Protein AF-A0A956PLV9-F1 (afdb_monomer)

Mean predicted aligned error: 4.89 Å

Structure (mmCIF, N/CA/C/O backbone):
data_AF-A0A956PLV9-F1
#
_entry.id   AF-A0A956PLV9-F1
#
loop_
_atom_site.group_PDB
_atom_site.id
_atom_site.type_symbol
_atom_site.label_atom_id
_atom_site.label_alt_id
_atom_site.label_comp_id
_atom_site.label_asym_id
_atom_site.label_entity_id
_atom_site.label_seq_id
_atom_site.pdbx_PDB_ins_code
_atom_site.Cartn_x
_atom_site.Cartn_y
_atom_site.Cartn_z
_atom_site.occupancy
_atom_site.B_iso_or_equiv
_atom_site.auth_seq_id
_atom_site.auth_comp_id
_atom_site.auth_asym_id
_atom_site.auth_atom_id
_atom_site.pdbx_PDB_model_num
ATOM 1 N N . PHE A 1 1 ? 11.487 1.710 -18.588 1.00 41.38 1 PHE A N 1
ATOM 2 C CA . PHE A 1 1 ? 11.350 1.136 -17.236 1.00 41.38 1 PHE A CA 1
ATOM 3 C C . PHE A 1 1 ? 11.392 -0.365 -17.418 1.00 41.38 1 PHE A C 1
ATOM 5 O O . PHE A 1 1 ? 10.567 -0.856 -18.171 1.00 41.38 1 PHE A O 1
ATOM 12 N N . VAL A 1 2 ? 12.417 -1.023 -16.873 1.00 43.28 2 VAL A N 1
ATOM 13 C CA . VAL A 1 2 ? 12.735 -2.448 -17.113 1.00 43.28 2 VAL A CA 1
ATOM 14 C C . VAL A 1 2 ? 12.251 -3.339 -15.959 1.00 43.28 2 VAL A C 1
ATOM 16 O O . VAL A 1 2 ? 12.250 -4.554 -16.081 1.00 43.28 2 VAL A O 1
ATOM 19 N N . ASP A 1 3 ? 11.775 -2.741 -14.865 1.00 55.19 3 ASP A N 1
ATOM 20 C CA . ASP A 1 3 ? 11.313 -3.486 -13.700 1.00 55.19 3 ASP A CA 1
ATOM 21 C C . ASP A 1 3 ? 9.786 -3.625 -13.713 1.00 55.19 3 ASP A C 1
ATOM 23 O O . ASP A 1 3 ? 9.054 -2.648 -13.513 1.00 55.19 3 ASP A O 1
ATOM 27 N N . ASP A 1 4 ? 9.326 -4.852 -13.954 1.00 73.75 4 ASP A N 1
ATOM 28 C CA . ASP A 1 4 ? 7.933 -5.276 -13.824 1.00 73.75 4 ASP A CA 1
ATOM 29 C C . ASP A 1 4 ? 7.597 -5.434 -12.337 1.00 73.75 4 ASP A C 1
ATOM 31 O O . ASP A 1 4 ? 7.785 -6.497 -11.745 1.00 73.75 4 ASP A O 1
ATOM 35 N N . GLY A 1 5 ? 7.126 -4.356 -11.708 1.00 88.69 5 GLY A N 1
ATOM 36 C CA . GLY A 1 5 ? 6.733 -4.394 -10.303 1.00 88.69 5 GLY A CA 1
ATOM 37 C C . GLY A 1 5 ? 5.467 -3.611 -9.984 1.00 88.69 5 GLY A C 1
ATOM 38 O O . GLY A 1 5 ? 5.098 -2.667 -10.688 1.00 88.69 5 GLY A O 1
ATOM 39 N N . TRP A 1 6 ? 4.800 -4.009 -8.906 1.00 93.00 6 TRP A N 1
ATOM 40 C CA . TRP A 1 6 ? 3.563 -3.410 -8.406 1.00 93.00 6 TRP A CA 1
ATOM 41 C C . TRP A 1 6 ? 3.643 -3.181 -6.899 1.00 93.00 6 TRP A C 1
ATOM 43 O O . TRP A 1 6 ? 4.517 -3.702 -6.208 1.00 93.00 6 TRP A O 1
ATOM 53 N N . PHE A 1 7 ? 2.739 -2.345 -6.397 1.00 95.38 7 PHE A N 1
ATOM 54 C CA . PHE A 1 7 ? 2.714 -1.943 -4.996 1.00 95.38 7 PHE A CA 1
ATOM 55 C C . PHE A 1 7 ? 1.545 -2.599 -4.287 1.00 95.38 7 PHE A C 1
ATOM 57 O O . PHE A 1 7 ? 0.454 -2.703 -4.846 1.00 95.38 7 PHE A O 1
ATOM 64 N N . VAL A 1 8 ? 1.774 -2.989 -3.039 1.00 96.75 8 VAL A N 1
ATOM 65 C CA . VAL A 1 8 ? 0.750 -3.571 -2.177 1.00 96.75 8 VAL A CA 1
ATOM 66 C C . VAL A 1 8 ? 0.871 -2.941 -0.797 1.00 96.75 8 VAL A C 1
ATOM 68 O O . VAL A 1 8 ? 1.945 -2.930 -0.205 1.00 96.75 8 VAL A O 1
ATOM 71 N N . LEU A 1 9 ? -0.223 -2.397 -0.282 1.00 97.44 9 LEU A N 1
ATOM 72 C CA . LEU A 1 9 ? -0.407 -2.156 1.139 1.00 97.44 9 LEU A CA 1
ATOM 73 C C . LEU A 1 9 ? -0.948 -3.445 1.753 1.00 97.44 9 LEU A C 1
ATOM 75 O O . LEU A 1 9 ? -2.095 -3.821 1.516 1.00 97.44 9 LEU A O 1
ATOM 79 N N . GLU A 1 10 ? -0.123 -4.106 2.549 1.00 98.12 10 GLU A N 1
ATOM 80 C CA . GLU A 1 10 ? -0.581 -5.176 3.420 1.00 98.12 10 GLU A CA 1
ATOM 81 C C . GLU A 1 10 ? -1.025 -4.575 4.750 1.00 98.12 10 GLU A C 1
ATOM 83 O O . GLU A 1 10 ? -0.280 -3.819 5.376 1.00 98.12 10 GLU A O 1
ATOM 88 N N . VAL A 1 11 ? -2.227 -4.925 5.191 1.00 97.00 11 VAL A N 1
ATOM 89 C CA . VAL A 1 11 ? -2.785 -4.527 6.480 1.00 97.00 11 VAL A CA 1
ATOM 90 C C . VAL A 1 11 ? -3.121 -5.772 7.279 1.00 97.00 11 VAL A C 1
ATOM 92 O O . VAL A 1 11 ? -3.785 -6.668 6.775 1.00 97.00 11 VAL A O 1
ATOM 95 N N . THR A 1 12 ? -2.697 -5.810 8.538 1.00 96.75 12 THR A N 1
ATOM 96 C CA . THR A 1 12 ? -3.167 -6.796 9.514 1.00 96.75 12 THR A CA 1
ATOM 97 C C . THR A 1 12 ? -4.047 -6.093 10.537 1.00 96.75 12 THR A C 1
ATOM 99 O O . THR A 1 12 ? -3.654 -5.067 11.102 1.00 96.75 12 THR A O 1
ATOM 102 N N . ASP A 1 13 ? -5.231 -6.636 10.798 1.00 95.38 13 ASP A N 1
ATOM 103 C CA . ASP A 1 13 ? -6.114 -6.133 11.851 1.00 95.38 13 ASP A CA 1
ATOM 104 C C . ASP A 1 13 ? -5.870 -6.810 13.212 1.00 95.38 13 ASP A C 1
ATOM 106 O O . ASP A 1 13 ? -5.019 -7.691 13.375 1.00 95.38 13 ASP A O 1
ATOM 110 N N . SER A 1 14 ? -6.594 -6.362 14.238 1.00 94.25 14 SER A N 1
ATOM 111 C CA . SER A 1 14 ? -6.474 -6.882 15.602 1.00 94.25 14 SER A CA 1
ATOM 112 C C . SER A 1 14 ? -6.886 -8.346 15.752 1.00 94.25 1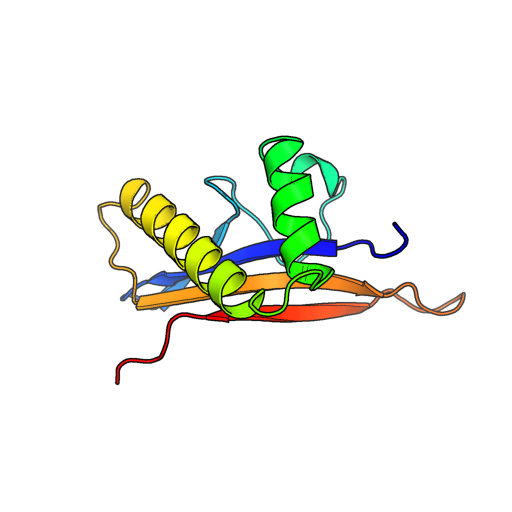4 SER A C 1
ATOM 114 O O . SER A 1 14 ? -6.456 -8.981 16.712 1.00 94.25 14 SER A O 1
ATOM 116 N N . GLU A 1 15 ? -7.691 -8.876 14.830 1.00 94.81 15 GLU A N 1
ATOM 117 C CA . GLU A 1 15 ? -8.101 -10.286 14.795 1.00 94.81 15 GLU A CA 1
ATOM 118 C C . GLU A 1 15 ? -7.088 -11.155 14.030 1.00 94.81 15 GLU A C 1
ATOM 120 O O . GLU A 1 15 ? -7.180 -12.380 14.041 1.00 94.81 15 GLU A O 1
ATOM 125 N N . GLY A 1 16 ? -6.075 -10.532 13.418 1.00 93.81 16 GLY A N 1
ATOM 126 C CA . GLY A 1 16 ? -5.034 -11.204 12.648 1.00 93.81 16 GLY A CA 1
ATOM 127 C C . GLY A 1 16 ? -5.406 -11.434 11.186 1.00 93.81 16 GLY A C 1
ATOM 128 O O . GLY A 1 16 ? -4.656 -12.109 10.481 1.00 93.81 16 GLY A O 1
ATOM 129 N N . LYS A 1 17 ? -6.526 -10.879 10.706 1.00 94.56 17 LYS A N 1
ATOM 130 C CA . LYS A 1 17 ? -6.886 -10.958 9.291 1.00 94.56 17 LYS A CA 1
ATOM 131 C C . LYS A 1 17 ? -5.992 -10.020 8.485 1.00 94.56 17 LYS A C 1
ATOM 133 O O . LYS A 1 17 ? -5.782 -8.866 8.865 1.00 94.56 17 LYS A O 1
ATOM 138 N N . VAL A 1 18 ? -5.496 -10.541 7.365 1.00 95.69 18 VAL A N 1
ATOM 139 C CA . VAL A 1 18 ? -4.626 -9.826 6.433 1.00 95.69 18 VAL A CA 1
ATOM 140 C C . VAL A 1 18 ? -5.423 -9.401 5.208 1.00 95.69 18 VAL A C 1
ATOM 142 O O . VAL A 1 18 ? -6.059 -10.236 4.567 1.00 95.69 18 VAL A O 1
ATOM 145 N N . ASP A 1 19 ? -5.343 -8.119 4.874 1.00 95.44 19 ASP A N 1
ATOM 146 C CA . ASP A 1 19 ? -5.849 -7.567 3.625 1.00 95.44 19 ASP A CA 1
ATOM 147 C C . ASP A 1 19 ? -4.689 -7.042 2.784 1.00 95.44 19 ASP A C 1
ATOM 149 O O . ASP A 1 19 ? -3.751 -6.427 3.297 1.00 95.44 19 ASP A O 1
ATOM 153 N N . LEU A 1 20 ? -4.795 -7.221 1.474 1.00 96.25 20 LEU A N 1
ATOM 154 C CA . LEU A 1 20 ? -3.871 -6.669 0.498 1.00 96.25 20 LEU A CA 1
ATOM 155 C C . LEU A 1 20 ? -4.636 -5.660 -0.346 1.00 96.25 20 LEU A C 1
ATOM 157 O O . LEU A 1 20 ? -5.644 -5.992 -0.968 1.00 96.25 20 LEU A O 1
ATOM 161 N N . SER A 1 21 ? -4.180 -4.413 -0.361 1.00 93.50 21 SER A N 1
ATOM 162 C CA . SER A 1 21 ? -4.859 -3.355 -1.102 1.00 93.50 21 SER A CA 1
ATOM 163 C C . SER A 1 21 ? -3.900 -2.304 -1.639 1.00 93.50 21 SER A C 1
ATOM 165 O O . SER A 1 21 ? -2.749 -2.226 -1.234 1.00 93.50 21 SER A O 1
ATOM 167 N N . LEU A 1 22 ? -4.350 -1.463 -2.561 1.00 92.50 22 LEU A N 1
ATOM 168 C CA . LEU A 1 22 ? -3.652 -0.242 -2.937 1.00 92.50 22 LEU A CA 1
ATOM 169 C C . LEU A 1 22 ? -4.684 0.851 -3.189 1.00 92.50 22 LEU A C 1
ATOM 171 O O . LEU A 1 22 ? -5.429 0.803 -4.165 1.00 92.50 22 LEU A O 1
ATOM 175 N N . ALA A 1 23 ? -4.717 1.846 -2.299 1.00 85.44 23 ALA A N 1
ATOM 176 C CA . ALA A 1 23 ? -5.610 3.003 -2.398 1.00 85.44 23 ALA A CA 1
ATOM 177 C C . ALA A 1 23 ? -7.087 2.616 -2.653 1.00 85.44 23 ALA A C 1
ATOM 179 O O . ALA A 1 23 ? -7.713 3.127 -3.585 1.00 85.44 23 ALA A O 1
ATOM 180 N N . GLY A 1 24 ? -7.615 1.694 -1.840 1.00 83.88 24 GLY A N 1
ATOM 181 C CA . GLY A 1 24 ? -9.010 1.235 -1.887 1.00 83.88 24 GLY A CA 1
ATOM 182 C C . GLY A 1 24 ? -9.307 0.142 -2.921 1.00 83.88 24 GLY A C 1
ATOM 183 O O . GLY A 1 24 ? -10.451 -0.280 -3.059 1.00 83.88 24 GLY A O 1
ATOM 184 N N . ARG A 1 25 ? -8.299 -0.335 -3.665 1.00 87.81 25 ARG A N 1
ATOM 185 C CA . ARG A 1 25 ? -8.423 -1.503 -4.555 1.00 87.81 25 ARG A CA 1
ATOM 186 C C . ARG A 1 25 ? -7.844 -2.739 -3.893 1.00 87.81 25 ARG A C 1
ATOM 188 O O . ARG A 1 25 ? -6.764 -2.646 -3.325 1.00 87.81 25 ARG A O 1
ATOM 195 N N . GLU A 1 26 ? -8.523 -3.873 -4.001 1.00 91.88 26 GLU A N 1
ATOM 196 C CA . GLU A 1 26 ? -7.987 -5.168 -3.577 1.00 91.88 26 GLU A CA 1
ATOM 197 C C . GLU A 1 26 ? -6.792 -5.570 -4.452 1.00 91.88 26 GLU A C 1
ATOM 199 O O . GLU A 1 26 ? -6.771 -5.311 -5.658 1.00 91.88 26 GLU A O 1
ATOM 204 N N . MET A 1 27 ? -5.779 -6.164 -3.829 1.00 92.56 27 MET A N 1
ATOM 205 C CA . MET A 1 27 ? -4.512 -6.527 -4.456 1.00 92.56 27 MET A CA 1
ATOM 206 C C . MET A 1 27 ? -4.125 -7.963 -4.110 1.00 92.56 27 MET A C 1
ATOM 208 O O . MET A 1 27 ? -4.632 -8.554 -3.163 1.00 92.56 27 MET A O 1
ATOM 212 N N . THR A 1 28 ? -3.163 -8.509 -4.848 1.00 90.62 28 THR A N 1
ATOM 213 C CA . THR A 1 28 ? -2.512 -9.781 -4.525 1.00 90.62 28 THR A CA 1
ATOM 214 C C . THR A 1 28 ? -0.989 -9.632 -4.600 1.00 90.62 28 THR A C 1
ATOM 216 O O . THR A 1 28 ? -0.460 -8.667 -5.164 1.00 90.62 28 THR A O 1
ATOM 219 N N . ILE A 1 29 ? -0.272 -10.591 -4.006 1.00 91.44 29 ILE A N 1
ATOM 220 C CA . ILE A 1 29 ? 1.188 -10.731 -4.162 1.00 91.44 29 ILE A CA 1
ATOM 221 C C . ILE A 1 29 ? 1.546 -11.383 -5.505 1.00 91.44 29 ILE A C 1
ATOM 223 O O . ILE A 1 29 ? 2.711 -11.416 -5.873 1.00 91.44 29 ILE A O 1
ATOM 227 N N . GLU A 1 30 ? 0.573 -11.896 -6.253 1.00 90.25 30 GLU A N 1
ATOM 228 C CA . GLU A 1 30 ? 0.797 -12.442 -7.591 1.00 90.25 30 GLU A CA 1
ATOM 229 C C . GLU A 1 30 ? 0.858 -11.320 -8.629 1.00 90.25 30 GLU A C 1
ATOM 231 O O . GLU A 1 30 ? 0.239 -10.265 -8.463 1.00 90.25 30 GLU A O 1
ATOM 236 N N . LYS A 1 31 ? 1.599 -11.542 -9.723 1.00 88.06 31 LYS A N 1
ATOM 237 C CA . LYS A 1 31 ? 1.704 -10.548 -10.792 1.00 88.06 31 LYS A CA 1
ATOM 238 C C . LYS A 1 31 ? 0.326 -10.317 -11.421 1.00 88.06 31 LYS A C 1
ATOM 240 O O . LYS A 1 31 ? -0.261 -11.257 -11.960 1.00 88.06 31 LYS A O 1
ATOM 245 N N . PRO A 1 32 ? -0.189 -9.078 -11.422 1.00 88.25 32 PRO A N 1
ATOM 246 C CA . PRO A 1 32 ? -1.423 -8.765 -12.124 1.00 88.25 32 PRO A CA 1
ATOM 247 C C . PRO A 1 32 ? -1.196 -8.864 -13.636 1.00 88.25 32 PRO A C 1
ATOM 249 O O . PRO A 1 32 ? -0.132 -8.495 -14.137 1.00 88.25 32 PRO A O 1
ATOM 252 N N . ALA A 1 33 ? -2.227 -9.270 -14.383 1.00 87.69 33 ALA A N 1
ATOM 253 C CA . ALA A 1 33 ? -2.170 -9.327 -15.848 1.00 87.69 33 ALA A CA 1
ATOM 254 C C . ALA A 1 33 ? -1.742 -7.981 -16.469 1.00 87.69 33 ALA A C 1
ATOM 256 O O . ALA A 1 33 ? -0.980 -7.943 -17.437 1.00 87.69 33 ALA A O 1
ATOM 257 N N . HIS A 1 34 ? -2.188 -6.872 -15.868 1.00 87.31 34 HIS A N 1
ATOM 258 C CA . HIS A 1 34 ? -1.830 -5.515 -16.263 1.00 87.31 34 HIS A CA 1
ATOM 259 C C . HIS A 1 34 ? -1.409 -4.685 -15.045 1.00 87.31 34 HIS A C 1
ATOM 261 O O . HIS A 1 34 ? -2.232 -4.127 -14.322 1.00 87.31 34 HIS A O 1
ATOM 267 N N . VAL A 1 35 ? -0.096 -4.548 -14.833 1.00 88.19 35 VAL A N 1
ATOM 268 C CA . VAL A 1 35 ? 0.472 -3.744 -13.732 1.00 88.19 35 VAL A CA 1
ATOM 269 C C . VAL A 1 35 ? -0.013 -2.289 -13.768 1.00 88.19 35 VAL A C 1
ATOM 271 O O . VAL A 1 35 ? -0.221 -1.681 -12.719 1.00 88.19 35 VAL A O 1
ATOM 274 N N . SER A 1 36 ? -0.245 -1.723 -14.957 1.00 86.56 36 SER A N 1
ATOM 275 C CA . SER A 1 36 ? -0.767 -0.357 -15.118 1.00 86.56 36 SER A CA 1
ATOM 276 C C . SER A 1 36 ? -2.098 -0.126 -14.412 1.00 86.56 36 SER A C 1
ATOM 278 O O . SER A 1 36 ? -2.352 0.993 -13.965 1.00 86.56 36 SER A O 1
ATOM 280 N N . ASP A 1 37 ? -2.909 -1.172 -14.292 1.00 87.81 37 ASP A N 1
ATOM 281 C CA . ASP A 1 37 ? -4.294 -1.084 -13.838 1.00 87.81 37 ASP A CA 1
ATOM 282 C C . ASP A 1 37 ? -4.383 -1.152 -12.310 1.00 87.81 37 ASP A C 1
ATOM 284 O O . ASP A 1 37 ? -5.403 -0.806 -11.715 1.00 87.81 37 ASP A O 1
ATOM 288 N N . THR A 1 38 ? -3.280 -1.512 -11.650 1.00 88.94 38 THR A N 1
ATOM 289 C CA . THR A 1 38 ? -3.172 -1.491 -10.185 1.00 88.94 38 THR A CA 1
ATOM 290 C C . THR A 1 38 ? -3.147 -0.067 -9.635 1.00 88.94 38 THR A C 1
ATOM 292 O O . THR A 1 38 ? -3.593 0.188 -8.520 1.00 88.94 38 THR A O 1
ATOM 295 N N . PHE A 1 39 ? -2.692 0.903 -10.433 1.00 89.25 39 PHE A N 1
ATOM 296 C CA . PHE A 1 39 ? -2.623 2.298 -10.022 1.00 89.25 39 PHE A CA 1
ATOM 297 C C . PHE A 1 39 ? -3.984 2.992 -10.181 1.00 89.25 39 PHE A C 1
ATOM 299 O O . PHE A 1 39 ? -4.598 2.906 -11.248 1.00 89.25 39 PHE A O 1
ATOM 306 N N . PRO A 1 40 ? -4.437 3.782 -9.188 1.00 87.69 40 PRO A N 1
ATOM 307 C CA . PRO A 1 40 ? -5.667 4.559 -9.323 1.00 87.69 40 PRO A CA 1
ATOM 308 C C . PRO A 1 40 ? -5.649 5.521 -10.516 1.00 87.69 40 PRO A C 1
ATOM 310 O O . PRO A 1 40 ? -6.656 5.684 -11.199 1.00 87.69 40 PRO A O 1
ATOM 313 N N . ASN A 1 41 ? -4.506 6.172 -10.759 1.00 90.62 41 ASN A N 1
ATOM 314 C CA . ASN A 1 41 ? -4.272 7.042 -11.910 1.00 90.62 41 ASN A CA 1
ATOM 315 C C . ASN A 1 41 ? -2.765 7.238 -12.177 1.00 90.62 41 ASN A C 1
ATOM 317 O O . ASN A 1 41 ? -1.898 6.765 -11.440 1.00 90.62 41 ASN A O 1
ATOM 321 N N . HIS A 1 42 ? -2.443 7.994 -13.227 1.00 90.12 42 HIS A N 1
ATOM 322 C CA . HIS A 1 42 ? -1.068 8.296 -13.642 1.00 90.12 42 HIS A CA 1
ATOM 323 C C . HIS A 1 42 ? -0.256 9.085 -12.597 1.00 90.12 42 HIS A C 1
ATOM 325 O O . HIS A 1 42 ? 0.960 8.904 -12.521 1.00 90.12 42 HIS A O 1
ATOM 331 N N . ARG A 1 43 ? -0.894 9.918 -11.757 1.00 91.88 43 ARG A N 1
ATOM 332 C CA . ARG A 1 43 ? -0.194 10.626 -10.668 1.00 91.88 43 ARG A CA 1
ATOM 333 C C . ARG A 1 43 ? 0.232 9.658 -9.570 1.00 91.88 43 ARG A C 1
ATOM 335 O O . ARG A 1 43 ? 1.378 9.711 -9.141 1.00 91.88 43 ARG A O 1
ATOM 342 N N . TRP A 1 44 ? -0.653 8.738 -9.187 1.00 93.12 44 TRP A N 1
ATOM 343 C CA . TRP A 1 44 ? -0.337 7.652 -8.257 1.00 93.12 44 TRP A CA 1
ATOM 344 C C . TRP A 1 44 ? 0.811 6.78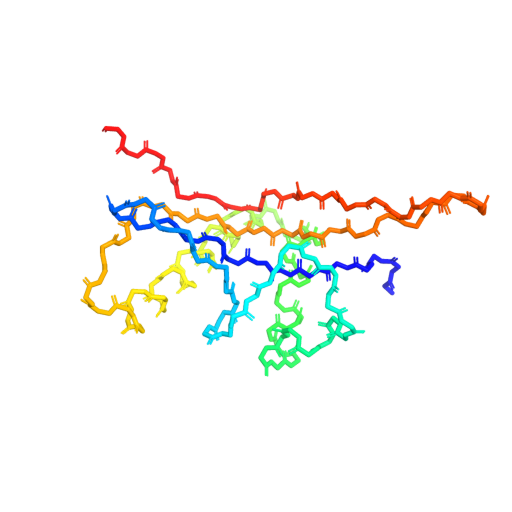6 -8.759 1.00 93.12 44 TRP A C 1
ATOM 346 O O . TRP A 1 44 ? 1.756 6.535 -8.017 1.00 93.12 44 TRP A O 1
ATOM 356 N N . ARG A 1 45 ? 0.773 6.401 -10.039 1.00 91.75 45 ARG A N 1
ATOM 357 C CA . ARG A 1 45 ? 1.866 5.653 -10.667 1.00 91.75 45 ARG A CA 1
ATOM 358 C C . ARG A 1 45 ? 3.197 6.390 -10.541 1.00 91.75 45 ARG A C 1
ATOM 360 O O . ARG A 1 45 ? 4.174 5.802 -10.091 1.00 91.75 45 ARG A O 1
ATOM 367 N N . ARG A 1 46 ? 3.242 7.676 -10.908 1.00 90.88 46 ARG A N 1
ATOM 368 C CA . ARG A 1 46 ? 4.476 8.473 -10.839 1.00 90.88 46 ARG A CA 1
ATOM 369 C C . ARG A 1 46 ? 4.973 8.648 -9.404 1.00 90.88 46 ARG A C 1
ATOM 371 O O . ARG A 1 46 ? 6.172 8.543 -9.171 1.00 90.88 46 ARG A O 1
ATOM 378 N N . TRP A 1 47 ? 4.066 8.902 -8.464 1.00 93.25 47 TRP A N 1
ATOM 379 C CA . TRP A 1 47 ? 4.395 9.034 -7.047 1.00 93.25 47 TRP A CA 1
ATOM 380 C C . TRP A 1 47 ? 5.044 7.764 -6.497 1.00 93.25 47 TRP A C 1
ATOM 382 O O . TRP A 1 47 ? 6.155 7.817 -5.982 1.00 93.25 47 TRP A O 1
ATOM 392 N N . 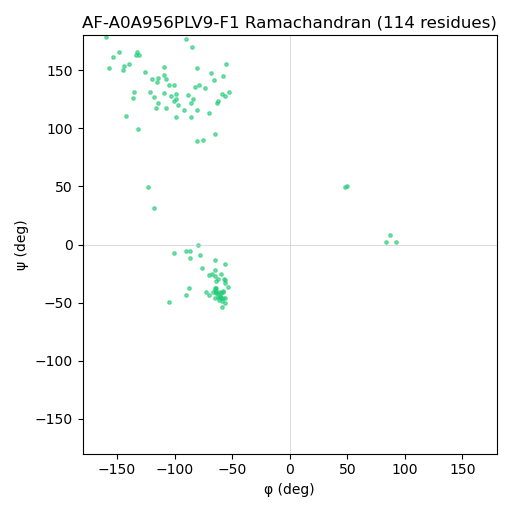LEU A 1 48 ? 4.385 6.616 -6.670 1.00 92.81 48 LEU A N 1
ATOM 393 C CA . LEU A 1 48 ? 4.875 5.338 -6.158 1.00 92.81 48 LEU A CA 1
ATOM 394 C C . LEU A 1 48 ? 6.200 4.932 -6.819 1.00 92.81 48 LEU A C 1
ATOM 396 O O . LEU A 1 48 ? 7.105 4.470 -6.134 1.00 92.81 48 LEU A O 1
ATOM 400 N N . GLN A 1 49 ? 6.376 5.200 -8.117 1.00 90.50 49 GLN A N 1
ATOM 401 C CA . GLN A 1 49 ? 7.665 5.002 -8.792 1.00 90.50 49 GLN A CA 1
ATOM 402 C C . GLN A 1 49 ? 8.804 5.804 -8.147 1.00 90.50 49 GLN A C 1
ATOM 404 O O . GLN A 1 49 ? 9.902 5.273 -7.988 1.00 90.50 49 GLN A O 1
ATOM 409 N N . ASN A 1 50 ? 8.558 7.052 -7.737 1.00 92.00 50 ASN A N 1
ATOM 410 C CA . ASN A 1 50 ? 9.575 7.853 -7.053 1.00 92.00 50 ASN A CA 1
ATOM 411 C C . ASN A 1 50 ? 9.965 7.261 -5.689 1.00 92.00 50 ASN A C 1
ATOM 413 O O . ASN A 1 50 ? 11.096 7.452 -5.264 1.00 92.00 50 ASN A O 1
ATOM 417 N N . LEU A 1 51 ? 9.082 6.509 -5.023 1.00 92.38 51 LEU A N 1
ATOM 418 C CA . LEU A 1 51 ? 9.434 5.839 -3.766 1.00 92.38 51 LEU A CA 1
ATOM 419 C C . LEU A 1 51 ? 10.471 4.722 -3.962 1.00 92.38 51 LEU A C 1
ATOM 421 O O . LEU A 1 51 ? 11.200 4.410 -3.023 1.00 92.38 51 LEU A O 1
ATOM 425 N N . ILE A 1 52 ? 10.552 4.131 -5.159 1.00 90.56 52 ILE A N 1
ATOM 426 C CA . ILE A 1 52 ? 11.517 3.067 -5.496 1.00 90.56 52 ILE A CA 1
ATOM 427 C C . ILE A 1 52 ? 12.812 3.637 -6.043 1.00 90.56 52 ILE A C 1
ATOM 429 O O . ILE A 1 52 ? 13.885 3.188 -5.663 1.00 90.56 52 ILE A O 1
ATOM 433 N N . LEU A 1 53 ? 12.708 4.630 -6.928 1.00 84.94 53 LEU A N 1
ATOM 434 C CA . LEU A 1 53 ? 13.875 5.244 -7.562 1.00 84.94 53 LEU A CA 1
ATOM 435 C C . LEU A 1 53 ? 14.781 5.989 -6.578 1.00 84.94 53 LEU A C 1
ATOM 437 O O . LEU A 1 53 ? 15.887 6.353 -6.958 1.00 84.94 53 LEU A O 1
ATOM 441 N N . ASP A 1 54 ? 14.287 6.234 -5.363 1.00 80.12 54 ASP A N 1
ATOM 442 C CA . ASP A 1 54 ? 15.001 6.923 -4.292 1.00 80.12 54 ASP A CA 1
ATOM 443 C C . ASP A 1 54 ? 15.685 8.231 -4.748 1.00 80.12 54 ASP A C 1
ATOM 445 O O . ASP A 1 54 ? 16.878 8.433 -4.531 1.00 80.12 54 ASP A O 1
ATOM 449 N N . PRO A 1 55 ? 14.974 9.133 -5.456 1.00 73.56 55 PRO A N 1
ATOM 450 C CA . PRO A 1 55 ? 15.601 10.300 -6.064 1.00 73.56 55 PRO A CA 1
ATOM 451 C C . PRO A 1 55 ? 15.858 11.438 -5.060 1.00 73.56 55 PRO A C 1
ATOM 453 O O . PRO A 1 55 ? 16.326 12.500 -5.467 1.00 73.56 55 PRO A O 1
ATOM 456 N N . PHE A 1 56 ? 15.500 11.266 -3.783 1.00 76.50 56 PHE A N 1
ATOM 457 C CA . PHE A 1 56 ? 15.540 12.304 -2.753 1.00 76.50 56 PHE A CA 1
ATOM 458 C C . PHE A 1 56 ? 16.356 11.836 -1.543 1.00 76.50 56 PHE A C 1
ATOM 460 O O . PHE A 1 56 ? 16.307 10.666 -1.186 1.00 76.50 56 PHE A O 1
ATOM 467 N N . GLU A 1 57 ? 17.030 12.759 -0.846 1.00 81.81 57 GLU A N 1
ATOM 468 C CA . GLU A 1 57 ? 17.789 12.434 0.379 1.00 81.81 57 GLU A CA 1
ATOM 469 C C . GLU A 1 57 ? 16.916 11.829 1.496 1.00 81.81 57 GLU A C 1
ATOM 471 O O . GLU A 1 57 ? 17.417 11.082 2.330 1.00 81.81 57 GLU A O 1
ATOM 476 N N . ASP A 1 58 ? 15.610 12.119 1.502 1.00 87.19 58 ASP A N 1
ATOM 477 C CA . ASP A 1 58 ? 14.671 11.713 2.556 1.00 87.19 58 ASP A CA 1
ATOM 478 C C . ASP A 1 58 ? 13.541 10.790 2.050 1.00 87.19 58 ASP A C 1
ATOM 480 O O . ASP A 1 58 ? 12.413 10.815 2.546 1.00 87.19 58 ASP A O 1
ATOM 484 N N . THR A 1 59 ? 13.794 9.949 1.038 1.00 92.12 59 THR A N 1
ATOM 485 C CA . THR A 1 59 ? 12.749 9.062 0.481 1.00 92.12 59 THR A CA 1
ATOM 486 C C . THR A 1 59 ? 12.105 8.163 1.542 1.00 92.12 59 THR A C 1
ATOM 488 O O . THR A 1 59 ? 10.918 7.847 1.440 1.00 92.12 59 THR A O 1
ATOM 491 N N . GLN A 1 60 ? 12.825 7.772 2.600 1.00 94.19 60 GLN A N 1
ATOM 492 C CA . GLN A 1 60 ? 12.254 6.924 3.648 1.00 94.19 60 GLN A CA 1
ATOM 493 C C . GLN A 1 60 ? 11.109 7.611 4.408 1.00 94.19 60 GLN A C 1
ATOM 495 O O . GLN A 1 60 ? 10.079 6.979 4.655 1.00 94.19 60 GLN A O 1
ATOM 500 N N . SER A 1 61 ? 11.215 8.907 4.712 1.00 93.69 61 SER A N 1
ATOM 501 C CA . SER A 1 61 ? 10.110 9.652 5.334 1.00 93.69 61 SER A CA 1
ATOM 502 C C . SER A 1 61 ? 8.893 9.740 4.412 1.00 93.69 61 SER A C 1
ATOM 504 O O . SER A 1 61 ? 7.748 9.702 4.874 1.00 93.69 61 SER A O 1
ATOM 506 N N . TRP A 1 62 ? 9.117 9.771 3.096 1.00 94.75 62 TRP A N 1
ATOM 507 C CA . TRP A 1 62 ? 8.059 9.776 2.083 1.00 94.75 62 TRP A CA 1
ATOM 508 C C . TRP A 1 62 ? 7.384 8.407 1.969 1.00 94.75 62 TRP A C 1
ATOM 510 O O . TRP A 1 62 ? 6.154 8.338 1.887 1.00 94.75 62 TRP A O 1
ATOM 520 N N . ARG A 1 63 ? 8.158 7.313 2.031 1.00 96.19 63 ARG A N 1
ATOM 521 C CA . ARG A 1 63 ? 7.635 5.938 2.118 1.00 96.19 63 ARG A CA 1
ATOM 522 C C . ARG A 1 63 ? 6.768 5.771 3.366 1.00 96.19 63 ARG A C 1
ATOM 524 O O . ARG A 1 63 ? 5.623 5.338 3.245 1.00 96.19 63 ARG A O 1
ATOM 531 N N . ASN A 1 64 ? 7.262 6.200 4.529 1.00 96.38 64 ASN A N 1
ATOM 532 C CA . ASN A 1 64 ? 6.538 6.118 5.802 1.00 96.38 64 ASN A CA 1
ATOM 533 C C . ASN A 1 64 ? 5.230 6.923 5.766 1.00 96.38 64 ASN A C 1
ATOM 535 O O . ASN A 1 64 ? 4.170 6.405 6.112 1.00 96.38 64 ASN A O 1
ATOM 539 N N . SER A 1 65 ? 5.285 8.167 5.284 1.00 95.81 65 SER A N 1
ATOM 540 C CA . SER A 1 65 ? 4.103 9.031 5.169 1.00 95.81 65 SER A CA 1
ATOM 541 C C . SER A 1 65 ? 3.079 8.480 4.174 1.00 95.81 65 SER A C 1
ATOM 543 O O . SER A 1 65 ? 1.878 8.515 4.440 1.00 95.81 65 SER A O 1
ATOM 545 N N . THR A 1 66 ? 3.537 7.918 3.049 1.00 96.44 66 THR A N 1
ATOM 546 C CA . THR A 1 66 ? 2.656 7.276 2.061 1.00 96.44 66 THR A CA 1
ATOM 547 C C . THR A 1 66 ? 1.977 6.042 2.651 1.00 96.44 66 THR A C 1
ATOM 549 O O . THR A 1 66 ? 0.767 5.882 2.497 1.00 96.44 66 THR A O 1
ATOM 552 N N . ALA A 1 67 ? 2.728 5.187 3.347 1.00 97.31 67 ALA A N 1
ATOM 553 C CA . ALA A 1 67 ? 2.190 3.990 3.984 1.00 97.31 67 ALA A CA 1
ATOM 554 C C . ALA A 1 67 ? 1.150 4.339 5.061 1.00 97.31 67 ALA A C 1
ATOM 556 O O . ALA A 1 67 ? 0.059 3.774 5.057 1.00 97.31 67 ALA A O 1
ATOM 557 N N . LEU A 1 68 ? 1.437 5.331 5.913 1.00 97.25 68 LEU A N 1
ATOM 558 C CA . LEU A 1 68 ? 0.496 5.817 6.924 1.00 97.25 68 LEU A CA 1
ATOM 559 C C . LEU A 1 68 ? -0.788 6.376 6.297 1.00 97.25 68 LEU A C 1
ATOM 561 O O . LEU A 1 68 ? -1.885 6.074 6.760 1.00 97.25 68 LEU A O 1
ATOM 565 N N . TYR A 1 69 ? -0.668 7.168 5.230 1.00 96.69 69 TYR A N 1
ATOM 566 C CA . TYR A 1 69 ? -1.825 7.693 4.506 1.00 96.69 69 TYR A CA 1
ATOM 567 C C . TYR A 1 69 ? -2.713 6.571 3.947 1.00 96.69 69 TYR A C 1
ATOM 569 O O . TYR A 1 69 ? -3.933 6.608 4.104 1.00 96.69 69 TYR A O 1
ATOM 577 N N . LEU A 1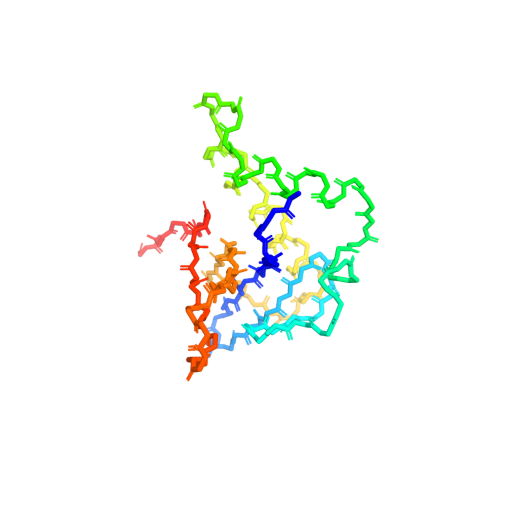 70 ? -2.106 5.562 3.316 1.00 96.50 70 LEU A N 1
ATOM 578 C CA . LEU A 1 70 ? -2.822 4.410 2.771 1.00 96.50 70 LEU A CA 1
ATOM 579 C C . LEU A 1 70 ? -3.480 3.568 3.879 1.00 96.50 70 LEU A C 1
ATOM 581 O O . LEU A 1 70 ? -4.606 3.111 3.708 1.00 96.50 70 LEU A O 1
ATOM 585 N N . ALA A 1 71 ? -2.825 3.415 5.031 1.00 96.50 71 ALA A N 1
ATOM 586 C CA . ALA A 1 71 ? -3.399 2.733 6.188 1.00 96.50 71 ALA A CA 1
ATOM 587 C C . ALA A 1 71 ? -4.594 3.496 6.785 1.00 96.50 71 ALA A C 1
ATOM 589 O O . ALA A 1 71 ? -5.606 2.884 7.113 1.00 96.50 71 ALA A O 1
ATOM 590 N N . ASN A 1 72 ? -4.524 4.829 6.875 1.00 95.06 72 ASN A N 1
ATOM 591 C CA . ASN A 1 72 ? -5.650 5.647 7.339 1.00 95.06 72 ASN A CA 1
ATOM 592 C C . ASN A 1 72 ? -6.857 5.543 6.399 1.00 95.06 72 ASN A C 1
ATOM 594 O O . ASN A 1 72 ? -7.978 5.377 6.868 1.00 95.06 72 ASN A O 1
ATOM 598 N N . ARG A 1 73 ? -6.624 5.550 5.080 1.00 94.44 73 ARG A N 1
ATOM 599 C CA . ARG A 1 73 ? -7.663 5.267 4.073 1.00 94.44 73 ARG A CA 1
ATOM 600 C C . ARG A 1 73 ? -8.320 3.908 4.312 1.00 94.44 73 ARG A C 1
ATOM 602 O O . ARG A 1 73 ? -9.541 3.812 4.327 1.00 94.44 73 ARG A O 1
ATOM 609 N N . TRP A 1 74 ? -7.515 2.873 4.559 1.00 94.94 74 TRP A N 1
ATOM 610 C CA . TRP A 1 74 ? -8.041 1.547 4.871 1.00 94.94 74 TRP A CA 1
ATOM 611 C C . TRP A 1 74 ? -8.899 1.555 6.148 1.00 94.94 74 TRP A C 1
ATOM 613 O O . TRP A 1 74 ? -9.960 0.937 6.149 1.00 94.94 74 TRP A O 1
ATOM 623 N N . ILE A 1 75 ? -8.502 2.282 7.204 1.00 94.19 75 ILE A N 1
ATOM 624 C CA . ILE A 1 75 ? -9.309 2.433 8.434 1.00 94.19 75 ILE A CA 1
ATOM 625 C C . ILE A 1 75 ? -10.665 3.080 8.123 1.00 94.19 75 ILE A C 1
ATOM 627 O O . ILE A 1 75 ? -11.689 2.608 8.611 1.00 94.19 75 ILE A O 1
ATOM 631 N N . GLU A 1 76 ? -10.681 4.149 7.323 1.00 93.19 76 GLU A N 1
ATOM 632 C CA . GLU A 1 76 ? -11.912 4.849 6.929 1.00 93.19 76 GLU A CA 1
ATOM 633 C C . GLU A 1 76 ? -12.881 3.915 6.187 1.00 93.19 76 GLU A C 1
ATOM 635 O O . GLU A 1 76 ? -14.083 3.917 6.453 1.00 93.19 76 GLU A O 1
ATOM 640 N N . GLU A 1 77 ? -12.349 3.075 5.298 1.00 92.00 77 GLU A N 1
ATOM 641 C CA . GLU A 1 77 ? -13.108 2.095 4.513 1.00 92.00 77 GLU A CA 1
ATOM 642 C C . GLU A 1 77 ? -13.520 0.856 5.336 1.00 92.00 77 GLU A C 1
ATOM 644 O O . GLU A 1 77 ? -14.479 0.169 4.987 1.00 92.00 77 GLU A O 1
ATOM 649 N N . ASN A 1 78 ? -12.838 0.588 6.456 1.00 92.12 78 ASN A N 1
ATOM 650 C CA . ASN A 1 78 ? -13.035 -0.579 7.321 1.00 92.12 78 ASN A CA 1
ATOM 651 C C . ASN A 1 78 ? -13.363 -0.168 8.766 1.00 92.12 78 ASN A C 1
ATOM 653 O O . ASN A 1 78 ? -12.786 -0.697 9.715 1.00 92.12 78 ASN A O 1
ATOM 657 N N . SER A 1 79 ? -14.322 0.742 8.953 1.00 85.88 79 SER A N 1
ATOM 658 C CA . SER A 1 79 ? -14.654 1.363 10.253 1.00 85.88 79 SER A CA 1
ATOM 659 C C . SER A 1 79 ? -15.011 0.398 11.401 1.00 85.88 79 SER A C 1
ATOM 661 O O . SER A 1 79 ? -14.969 0.792 12.566 1.00 85.88 79 SER A O 1
ATOM 663 N N . GLY A 1 80 ? -15.329 -0.867 11.105 1.00 89.94 80 GLY A N 1
ATOM 664 C CA . GLY A 1 80 ? -15.566 -1.922 12.099 1.00 89.94 80 GLY A CA 1
ATOM 665 C C . GLY A 1 80 ? -14.327 -2.730 12.506 1.00 89.94 80 GLY A C 1
ATOM 666 O O . GLY A 1 80 ? -14.424 -3.573 13.393 1.00 89.94 80 GLY A O 1
ATOM 667 N N . ARG A 1 81 ? -13.173 -2.510 11.867 1.00 94.00 81 ARG A N 1
ATOM 668 C CA . ARG A 1 81 ? -11.939 -3.275 12.088 1.00 94.00 81 ARG A CA 1
ATOM 669 C C . ARG A 1 81 ? -10.863 -2.375 12.668 1.00 94.00 81 ARG A C 1
ATOM 671 O O . ARG A 1 81 ? -10.689 -1.228 12.267 1.00 94.00 81 ARG A O 1
ATOM 678 N N . ARG A 1 82 ? -10.102 -2.910 13.620 1.00 94.06 82 ARG A N 1
ATOM 679 C CA . ARG A 1 82 ? -9.001 -2.179 14.247 1.00 94.06 82 ARG A CA 1
ATOM 680 C C . ARG A 1 82 ? -7.685 -2.552 13.582 1.00 94.06 82 ARG A C 1
ATOM 682 O O . ARG A 1 82 ? -7.270 -3.703 13.641 1.00 94.06 82 ARG A O 1
ATOM 689 N N . LEU A 1 83 ? -7.007 -1.561 13.013 1.00 94.75 83 LEU A N 1
ATOM 690 C CA . LEU A 1 83 ? -5.655 -1.710 12.479 1.00 94.75 83 LEU A CA 1
ATOM 691 C C . LEU A 1 83 ? -4.682 -2.174 13.578 1.00 94.75 83 LEU A C 1
ATOM 693 O O . LEU A 1 83 ? -4.622 -1.565 14.650 1.00 94.75 83 LEU A O 1
ATOM 697 N N . LYS A 1 84 ? -3.904 -3.225 13.297 1.00 95.75 84 LYS A N 1
ATOM 698 C CA . LYS A 1 84 ? -2.809 -3.708 14.151 1.00 95.75 84 LYS A CA 1
ATOM 699 C C . LYS A 1 84 ? -1.448 -3.333 13.573 1.00 95.75 84 LYS A C 1
ATOM 701 O O . LYS A 1 84 ? -0.619 -2.786 14.293 1.00 95.75 84 LYS A O 1
ATOM 706 N N . SER A 1 85 ? -1.229 -3.600 12.2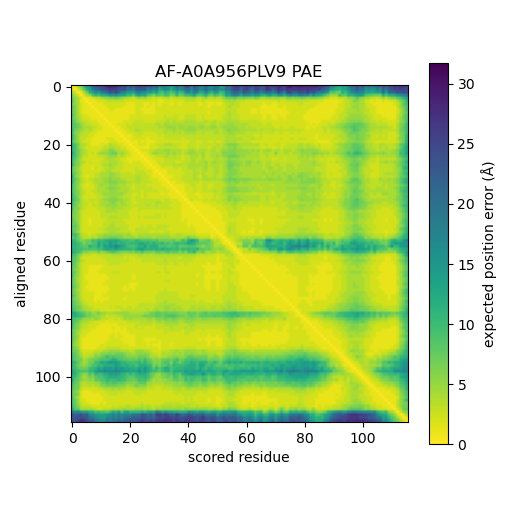88 1.00 97.00 85 SER A N 1
ATOM 707 C CA . SER A 1 85 ? 0.005 -3.249 11.580 1.00 97.00 85 SER A CA 1
ATOM 708 C C . SER A 1 85 ? -0.242 -3.067 10.085 1.00 97.00 85 SER A C 1
ATOM 710 O O . SER A 1 85 ? -1.246 -3.536 9.547 1.00 97.00 85 SER A O 1
ATOM 712 N N . TYR A 1 86 ? 0.677 -2.382 9.406 1.00 97.50 86 TYR A N 1
ATOM 713 C CA . TYR A 1 86 ? 0.675 -2.265 7.950 1.00 97.50 86 TYR A CA 1
ATOM 714 C C . TYR A 1 86 ? 2.089 -2.265 7.376 1.00 97.50 86 TYR A C 1
ATOM 716 O O . TYR A 1 86 ? 3.039 -1.840 8.038 1.00 97.50 86 TYR A O 1
ATOM 724 N N . ARG A 1 87 ? 2.212 -2.697 6.119 1.00 98.25 87 ARG A N 1
ATOM 725 C CA . ARG A 1 87 ? 3.447 -2.667 5.332 1.00 98.25 87 ARG A CA 1
ATOM 726 C C . ARG A 1 87 ? 3.150 -2.164 3.926 1.00 98.25 87 ARG A C 1
ATOM 728 O O . ARG A 1 87 ? 2.227 -2.647 3.278 1.00 98.25 87 ARG A O 1
ATOM 735 N N . LEU A 1 88 ? 3.935 -1.205 3.445 1.00 97.75 88 LEU A N 1
ATOM 736 C CA . LEU A 1 88 ? 3.959 -0.834 2.034 1.00 97.75 88 LEU A CA 1
ATOM 737 C C . LEU A 1 88 ? 5.040 -1.658 1.341 1.00 97.75 88 LEU A C 1
ATOM 739 O O . LEU A 1 88 ? 6.226 -1.522 1.641 1.00 97.75 88 LEU A O 1
ATOM 743 N N . LEU A 1 89 ? 4.612 -2.501 0.415 1.00 97.06 89 LEU A N 1
ATOM 744 C CA . LEU A 1 89 ? 5.432 -3.457 -0.305 1.00 97.06 89 LEU A CA 1
ATOM 745 C C . LEU A 1 89 ? 5.599 -3.019 -1.759 1.00 97.06 89 LEU A C 1
ATOM 747 O O . LEU A 1 89 ? 4.671 -2.486 -2.373 1.00 97.06 89 LEU A O 1
ATOM 751 N N . PHE A 1 90 ? 6.766 -3.313 -2.315 1.00 95.38 90 PHE A N 1
ATOM 752 C CA . PHE A 1 90 ? 7.006 -3.350 -3.748 1.00 95.38 90 PHE A CA 1
ATOM 753 C C . PHE A 1 90 ? 7.357 -4.775 -4.140 1.00 95.38 90 PHE A C 1
ATO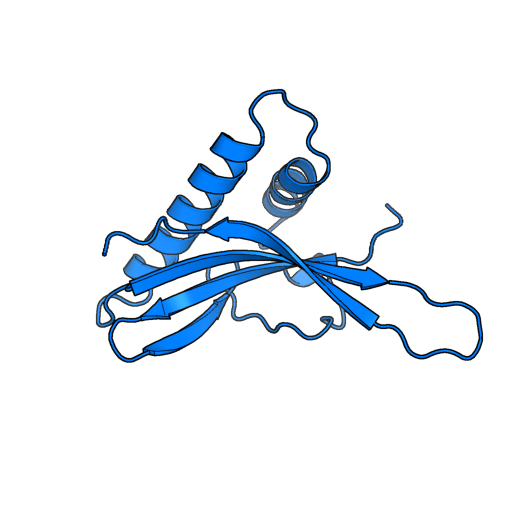M 755 O O . PHE A 1 90 ? 8.341 -5.332 -3.658 1.00 95.38 90 PHE A O 1
ATOM 762 N N . VAL A 1 91 ? 6.524 -5.370 -4.984 1.00 93.94 91 VAL A N 1
ATOM 763 C CA . VAL A 1 91 ? 6.743 -6.713 -5.510 1.00 93.94 91 VAL A CA 1
ATOM 764 C C . VAL A 1 91 ? 7.348 -6.564 -6.895 1.00 93.94 91 VAL A C 1
ATOM 766 O O . VAL A 1 91 ? 6.784 -5.862 -7.735 1.00 93.94 91 VAL A O 1
ATOM 769 N N . LYS A 1 92 ? 8.501 -7.190 -7.123 1.00 90.69 92 LYS A N 1
ATOM 770 C CA . LYS A 1 92 ? 9.237 -7.155 -8.387 1.00 90.69 92 LYS A CA 1
ATOM 771 C C . LYS A 1 92 ? 9.324 -8.560 -8.957 1.00 90.69 92 LYS A C 1
ATOM 773 O O . LYS A 1 92 ? 9.799 -9.467 -8.281 1.00 90.69 92 LYS A O 1
ATOM 778 N N . GLU A 1 93 ? 8.914 -8.738 -10.206 1.00 87.38 93 GLU A N 1
ATOM 779 C CA . GLU A 1 93 ? 9.206 -9.963 -10.947 1.00 87.38 93 GLU A CA 1
ATOM 780 C C . GLU A 1 93 ? 10.585 -9.844 -11.600 1.00 87.38 93 GLU A C 1
ATOM 782 O O . GLU A 1 93 ? 10.850 -8.931 -12.387 1.00 87.38 93 GLU A O 1
ATOM 787 N N . LEU A 1 94 ? 11.484 -10.767 -11.269 1.00 83.69 94 LEU A N 1
ATOM 788 C CA . LEU A 1 94 ? 12.779 -10.861 -11.922 1.00 83.69 94 LEU A CA 1
ATOM 789 C C . LEU A 1 94 ? 12.638 -11.662 -13.212 1.00 83.69 94 LEU A C 1
ATOM 791 O O . LEU A 1 94 ? 12.191 -12.808 -13.192 1.00 83.69 94 LEU A O 1
ATOM 795 N N . THR A 1 95 ? 13.063 -11.067 -14.329 1.00 79.19 95 THR A N 1
ATOM 796 C CA . THR A 1 95 ? 13.209 -11.796 -15.593 1.00 79.19 95 THR A CA 1
ATOM 797 C C . THR A 1 95 ? 14.392 -12.755 -15.467 1.00 79.19 95 THR A C 1
ATOM 799 O O . THR A 1 95 ? 15.530 -12.291 -15.344 1.00 79.19 95 THR A O 1
ATOM 802 N N . PRO A 1 96 ? 14.165 -14.077 -15.480 1.00 77.75 96 PRO A N 1
ATOM 803 C CA . PRO A 1 96 ? 15.248 -15.029 -15.344 1.00 77.75 96 PRO A CA 1
ATOM 804 C C . PRO A 1 96 ? 15.902 -15.293 -16.716 1.00 77.75 96 PRO A C 1
ATOM 806 O O . PRO A 1 96 ? 15.366 -14.899 -17.758 1.00 77.75 96 PRO A O 1
ATOM 809 N N . PRO A 1 97 ? 17.054 -15.986 -16.759 1.00 81.75 97 PRO A N 1
ATOM 810 C CA . PRO A 1 97 ? 17.616 -16.491 -18.008 1.00 81.75 97 PRO A CA 1
ATOM 811 C C . PRO A 1 97 ? 16.620 -17.381 -18.782 1.00 81.75 97 PRO A C 1
ATOM 813 O O . PRO A 1 97 ? 15.742 -17.999 -18.170 1.00 81.75 97 PRO A O 1
ATOM 816 N N . PRO A 1 98 ? 16.762 -17.515 -20.117 1.00 82.44 98 PRO A N 1
ATOM 817 C CA . PRO A 1 98 ? 15.889 -18.371 -20.920 1.00 82.44 98 PRO A CA 1
ATOM 818 C C . PRO A 1 98 ? 15.800 -19.803 -20.369 1.00 82.44 98 PRO A C 1
ATOM 820 O O . PRO A 1 98 ? 16.822 -20.433 -20.100 1.00 82.44 98 PRO A O 1
ATOM 823 N N . GLY A 1 99 ? 14.577 -20.324 -20.228 1.00 82.88 99 GLY A N 1
ATOM 824 C CA . GLY A 1 99 ? 14.313 -21.682 -19.730 1.00 82.88 99 GLY A CA 1
ATOM 825 C C . GLY A 1 99 ? 14.090 -21.795 -18.218 1.00 82.88 99 GLY A C 1
ATOM 826 O O . GLY A 1 99 ? 13.879 -22.901 -17.727 1.00 82.88 99 GLY A O 1
ATOM 827 N N . GLN A 1 100 ? 14.109 -20.681 -17.485 1.00 82.88 100 GLN A N 1
ATOM 828 C CA . GLN A 1 100 ? 13.797 -20.639 -16.055 1.00 82.88 100 GLN A CA 1
ATOM 829 C C . GLN A 1 100 ? 12.457 -19.940 -15.790 1.00 82.88 100 GLN A C 1
ATOM 831 O O . GLN A 1 100 ? 12.011 -19.093 -16.566 1.00 82.88 100 GLN A O 1
ATOM 836 N N . THR A 1 101 ? 11.810 -20.307 -14.686 1.00 81.62 101 THR A N 1
ATOM 837 C CA . THR A 1 101 ? 10.556 -19.691 -14.234 1.00 81.62 101 THR A CA 1
ATOM 838 C C . THR A 1 101 ? 10.840 -18.347 -13.555 1.00 81.62 101 THR A C 1
ATOM 840 O O . THR A 1 101 ? 11.793 -18.271 -12.775 1.00 81.62 101 THR A O 1
ATOM 843 N N . PRO A 1 102 ? 10.048 -17.290 -13.820 1.00 82.19 102 PRO A N 1
ATOM 844 C CA . PRO A 1 102 ? 10.180 -16.020 -13.114 1.00 82.19 102 PRO A CA 1
ATOM 845 C C . PRO A 1 102 ? 10.007 -16.184 -11.605 1.00 82.19 102 PRO A C 1
ATOM 847 O O . PRO A 1 102 ? 9.208 -17.001 -11.145 1.00 82.19 102 PRO A O 1
ATOM 850 N N . VAL A 1 103 ? 10.749 -15.386 -10.841 1.00 85.12 103 VAL A N 1
ATOM 851 C CA . VAL A 1 103 ? 10.641 -15.325 -9.380 1.00 85.12 103 VAL A CA 1
ATOM 852 C C . VAL A 1 103 ? 10.247 -13.920 -8.953 1.00 85.12 103 VAL A C 1
ATOM 854 O O . VAL A 1 103 ? 10.686 -12.933 -9.546 1.00 85.12 103 VAL A O 1
ATOM 857 N N . THR A 1 104 ? 9.411 -13.830 -7.924 1.00 88.81 104 THR A N 1
ATOM 858 C CA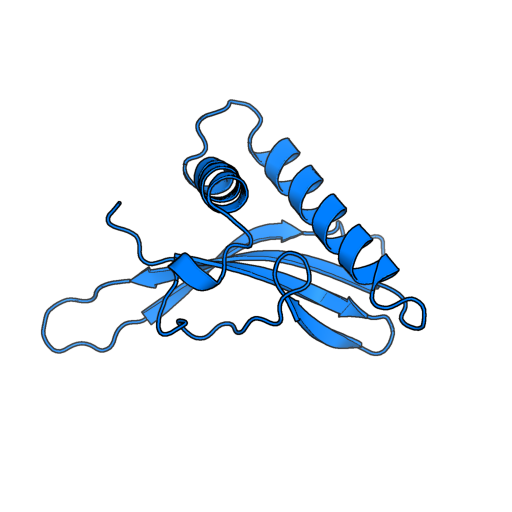 . THR A 1 104 ? 8.994 -12.557 -7.334 1.00 88.81 104 THR A CA 1
ATOM 859 C C . THR A 1 104 ? 9.801 -12.257 -6.081 1.00 88.81 104 THR A C 1
ATOM 861 O O . THR A 1 104 ? 9.858 -13.081 -5.168 1.00 88.81 104 THR A O 1
ATOM 864 N N . GLU A 1 105 ? 10.358 -11.055 -6.004 1.00 91.38 105 GLU A N 1
ATOM 865 C CA . GLU A 1 105 ? 10.976 -10.509 -4.800 1.00 91.38 105 GLU A CA 1
ATOM 866 C C . GLU A 1 105 ? 10.056 -9.466 -4.166 1.00 91.38 105 GLU A C 1
ATOM 868 O O . GLU A 1 105 ? 9.471 -8.633 -4.859 1.00 91.38 105 GLU A O 1
ATOM 873 N N . ILE A 1 106 ? 9.934 -9.502 -2.837 1.00 94.56 106 ILE A N 1
ATOM 874 C CA . ILE A 1 106 ? 9.152 -8.530 -2.070 1.00 94.56 106 ILE A CA 1
ATOM 875 C C . ILE A 1 106 ? 10.117 -7.612 -1.330 1.00 94.56 106 ILE A C 1
ATOM 877 O O . ILE A 1 106 ? 10.850 -8.045 -0.442 1.00 94.56 106 ILE A O 1
ATOM 881 N N . GLN A 1 107 ? 10.069 -6.328 -1.659 1.00 94.81 107 GLN A N 1
ATOM 882 C CA . GLN A 1 107 ? 10.770 -5.278 -0.938 1.00 94.81 107 GLN A CA 1
ATOM 883 C C . GLN A 1 107 ? 9.794 -4.553 -0.005 1.00 94.81 107 GLN A C 1
ATOM 885 O O . GLN A 1 107 ? 8.789 -3.998 -0.451 1.00 94.81 107 GLN A O 1
ATOM 890 N N . VAL A 1 108 ? 10.102 -4.509 1.293 1.00 96.38 108 VAL A N 1
ATOM 891 C CA . VAL A 1 108 ? 9.369 -3.666 2.250 1.00 96.38 108 VAL A CA 1
ATOM 892 C C . VAL A 1 108 ? 9.891 -2.237 2.129 1.00 96.38 108 VAL A C 1
ATOM 894 O O . VAL A 1 108 ? 11.061 -1.974 2.396 1.00 96.38 108 VAL A O 1
ATOM 897 N N . LEU A 1 109 ? 9.033 -1.309 1.710 1.00 95.88 109 LEU A N 1
ATOM 898 C CA . LEU A 1 109 ? 9.379 0.109 1.587 1.00 95.88 109 LEU A CA 1
ATOM 899 C C . LEU A 1 109 ? 9.160 0.865 2.896 1.00 95.88 109 LEU A C 1
ATOM 901 O O . LEU A 1 109 ? 9.907 1.784 3.222 1.00 95.88 109 LEU A O 1
ATOM 905 N N . ALA A 1 110 ? 8.105 0.514 3.622 1.00 96.88 110 ALA A N 1
ATOM 906 C CA . ALA A 1 110 ? 7.778 1.081 4.921 1.00 96.88 110 ALA A CA 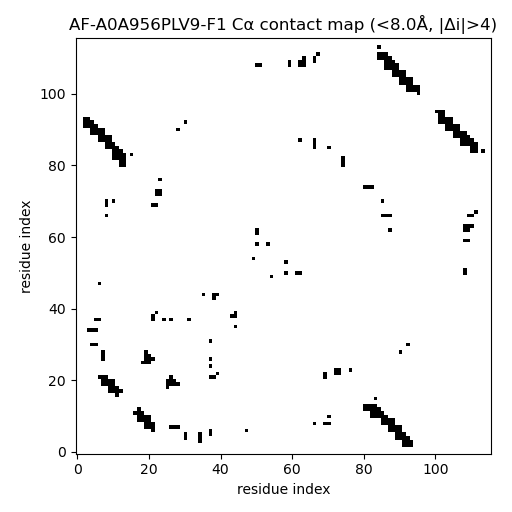1
ATOM 907 C C . ALA A 1 110 ? 6.902 0.107 5.702 1.00 96.88 110 ALA A C 1
ATOM 909 O O . ALA A 1 110 ? 6.124 -0.646 5.117 1.00 96.88 110 ALA A O 1
ATOM 910 N N . GLU A 1 111 ? 6.984 0.169 7.022 1.00 96.94 111 GLU A N 1
ATOM 911 C CA . GLU A 1 111 ? 6.147 -0.615 7.920 1.00 96.94 111 GLU A CA 1
ATOM 912 C C . GLU A 1 111 ? 5.806 0.182 9.177 1.00 96.94 111 GLU A C 1
ATOM 914 O O . GLU A 1 111 ? 6.571 1.044 9.619 1.00 96.94 111 GLU A O 1
ATOM 919 N N . SER A 1 112 ? 4.636 -0.089 9.754 1.00 94.69 112 SER A N 1
ATOM 920 C CA . SER A 1 112 ? 4.259 0.471 11.048 1.00 94.69 112 SER A CA 1
ATOM 921 C C . SER A 1 112 ? 5.237 -0.013 12.116 1.00 94.69 112 SER A C 1
AT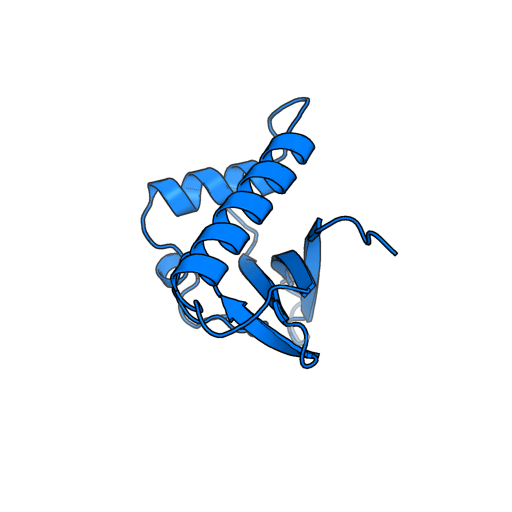OM 923 O O . SER A 1 112 ? 5.369 -1.221 12.315 1.00 94.69 112 SER A O 1
ATOM 925 N N . SER A 1 113 ? 5.888 0.904 12.834 1.00 78.94 113 SER A N 1
ATOM 926 C CA . SER A 1 113 ? 6.758 0.532 13.950 1.00 78.94 113 SER A CA 1
ATOM 927 C C . SER A 1 113 ? 5.974 -0.289 14.974 1.00 78.94 113 SER A C 1
ATOM 929 O O . SER A 1 113 ? 4.912 0.136 15.432 1.00 78.94 113 SER A O 1
ATOM 931 N N . ASN A 1 114 ? 6.509 -1.453 15.339 1.00 53.75 114 ASN A N 1
ATOM 932 C CA . ASN A 1 114 ? 5.922 -2.334 16.340 1.00 53.75 114 ASN A CA 1
ATOM 933 C C . ASN A 1 114 ? 5.964 -1.611 17.699 1.00 53.75 114 ASN A C 1
ATOM 935 O O . ASN A 1 114 ? 6.995 -1.595 18.370 1.00 53.75 114 ASN A O 1
ATOM 939 N N . ARG A 1 115 ? 4.880 -0.938 18.096 1.00 42.19 115 ARG A N 1
ATOM 940 C CA . ARG A 1 115 ? 4.723 -0.500 19.487 1.00 42.19 115 ARG A CA 1
ATOM 941 C C . ARG A 1 115 ? 4.234 -1.713 20.269 1.00 42.19 115 ARG A C 1
ATOM 943 O O . ARG A 1 115 ? 3.034 -1.976 20.297 1.00 42.19 115 ARG A O 1
ATOM 950 N N . GLY A 1 116 ? 5.199 -2.488 20.766 1.00 34.34 116 GLY A N 1
ATOM 951 C CA . GLY A 1 116 ? 4.970 -3.498 21.800 1.00 34.34 116 GLY A CA 1
ATOM 952 C C . GLY A 1 116 ? 4.476 -2.877 23.099 1.00 34.34 116 GLY A C 1
ATOM 953 O O . GLY A 1 116 ? 4.687 -1.655 23.288 1.00 34.34 116 GLY A O 1
#

Sequence (116 aa):
FVDDGWFVLEVTDSEGKVDLSLAGREMTIEKPAHVSDTFPNHRWRRWLQNLILDPFEDTQSWRNSTALYLANRWIEENSGRRLKSYRLLFVKELTPPPGQTPVTEIQVLAESSNRG

Secondary structure (DSSP, 8-state):
---EEEEEEEEEETT--EEEEETTEE--SSPPS-GGGGSSSHHHHHHHHHHHH--STTHHHHHHHHHHHHHHHHHHHTTTS-EEEEEEEEEEEE-PSTTS--EEEEEEEEE-----

Radius of gyration: 14.78 Å; Cα contacts (8 Å, |Δi|>4): 179; chains: 1; bounding box: 33×34×43 Å

pLDDT: mean 88.7, std 11.71, range [34.34, 98.25]

Nearest PDB structures (foldseek):
  8sos-assembly1_A  TM=3.020E-01  e=2.537E+00  Homo sapiens
  1svc-assembly1_P-2  TM=2.562E-01  e=1.882E+00  Homo sapiens
  5wer-assembly3_G  TM=2.589E-01  e=3.421E+00  Mus musculus
  5a0o-assembly1_S  TM=3.199E-01  e=4.898E+00  synthetic construct
  3but-assembly1_A-2  TM=2.612E-01  e=6.221E+00  Archaeoglobus fulgidus DSM 4304

Foldseek 3Di:
DPWQKAKWKWFAFPVRDIFTADLPHGDDLDRDPDRQVNAPDPVSVVLVVCLVVVPDPPSLVVLAVNSVVSVVSVCVVVVVTHTDKIWIWMKTWDDDPPPDDIDIDIDTSDMDPRPD

Solvent-accessible surface area (backbone atoms only — not comparable to full-atom values): 6968 Å² total; per-residue (Å²): 136,89,76,57,57,47,69,35,37,39,36,30,33,74,88,66,55,75,47,42,24,40,89,91,36,82,52,70,96,62,86,60,98,53,60,76,70,65,38,93,43,74,65,54,45,54,52,56,50,46,59,72,66,49,84,49,101,58,38,62,62,50,30,42,52,50,36,52,52,48,50,51,52,49,42,69,77,34,78,92,56,52,83,63,44,42,34,27,34,40,41,35,51,46,86,55,64,93,95,55,76,72,48,77,47,80,43,80,63,26,63,58,78,84,81,123